Protein AF-A0A2E8DVC2-F1 (afdb_monomer_lite)

Radius of gyration: 15.43 Å; chains: 1; bounding box: 39×32×42 Å

Structure (mmCIF, N/CA/C/O backbone):
data_AF-A0A2E8DVC2-F1
#
_entry.id   AF-A0A2E8DVC2-F1
#
loop_
_atom_site.group_PDB
_atom_site.id
_atom_site.type_symbol
_atom_site.label_atom_id
_atom_site.label_alt_id
_atom_site.label_comp_id
_atom_site.label_asym_id
_atom_site.label_entity_id
_atom_site.label_seq_id
_atom_site.pdbx_PDB_ins_code
_atom_site.Cartn_x
_atom_site.Cartn_y
_atom_site.Cartn_z
_atom_site.occupancy
_atom_site.B_iso_or_equiv
_atom_site.auth_seq_id
_atom_site.auth_comp_id
_atom_site.auth_asym_id
_atom_site.auth_atom_id
_atom_site.pdbx_PDB_model_num
ATOM 1 N N . MET A 1 1 ? 10.268 17.163 4.697 1.00 72.25 1 MET A N 1
ATOM 2 C CA . MET A 1 1 ? 10.217 16.649 3.312 1.00 72.25 1 MET A CA 1
ATOM 3 C C . MET A 1 1 ? 11.087 15.404 3.249 1.00 72.25 1 MET A C 1
ATOM 5 O O . MET A 1 1 ? 12.127 15.398 3.893 1.00 72.25 1 MET A O 1
ATOM 9 N N . ALA A 1 2 ? 10.655 14.353 2.560 1.00 76.56 2 ALA A N 1
ATOM 10 C CA . ALA A 1 2 ? 11.420 13.127 2.371 1.00 76.56 2 ALA A CA 1
ATOM 11 C C . ALA A 1 2 ? 12.437 13.307 1.234 1.00 76.56 2 ALA A C 1
ATOM 13 O O . ALA A 1 2 ? 12.102 13.813 0.166 1.00 76.56 2 ALA A O 1
ATOM 14 N N . HIS A 1 3 ? 13.681 12.885 1.466 1.00 83.00 3 HIS A N 1
ATOM 15 C CA . HIS A 1 3 ? 14.782 13.042 0.507 1.00 83.00 3 HIS A CA 1
ATOM 16 C C . HIS A 1 3 ? 14.941 11.849 -0.455 1.00 83.00 3 HIS A C 1
ATOM 18 O O . HIS A 1 3 ? 15.688 11.948 -1.422 1.00 83.00 3 HIS A O 1
ATOM 24 N N . SER A 1 4 ? 14.232 10.742 -0.208 1.00 84.88 4 SER A N 1
ATOM 25 C CA . SER A 1 4 ? 14.214 9.528 -1.038 1.00 84.88 4 SER A CA 1
ATOM 26 C C . SER A 1 4 ? 12.850 8.834 -0.949 1.00 84.88 4 SER A C 1
ATOM 28 O O . SER A 1 4 ? 12.018 9.207 -0.114 1.00 84.88 4 SER A O 1
ATOM 30 N N . ASP A 1 5 ? 12.617 7.829 -1.797 1.00 83.62 5 ASP A N 1
ATOM 31 C CA . ASP A 1 5 ? 11.399 7.023 -1.763 1.00 83.62 5 ASP A CA 1
ATOM 32 C C . ASP A 1 5 ? 11.320 6.121 -0.522 1.00 83.62 5 ASP A C 1
ATOM 34 O O . ASP A 1 5 ? 12.320 5.670 0.033 1.00 83.62 5 ASP A O 1
ATOM 38 N N . THR A 1 6 ? 10.091 5.857 -0.086 1.00 87.56 6 THR A N 1
ATOM 39 C CA . THR A 1 6 ? 9.765 4.902 0.975 1.00 87.56 6 THR A CA 1
ATOM 40 C C . THR A 1 6 ? 9.349 3.571 0.360 1.00 87.56 6 THR A C 1
ATOM 42 O O . THR A 1 6 ? 8.615 3.527 -0.622 1.00 87.56 6 THR A O 1
ATOM 45 N N . GLY A 1 7 ? 9.777 2.464 0.954 1.00 85.44 7 GLY A N 1
ATOM 46 C CA . GLY A 1 7 ? 9.418 1.125 0.500 1.00 85.44 7 GLY A CA 1
ATOM 47 C C . GLY A 1 7 ? 10.578 0.153 0.671 1.00 85.44 7 GLY A C 1
ATOM 48 O O . GLY A 1 7 ? 11.669 0.565 1.070 1.00 85.44 7 GLY A O 1
ATOM 49 N N . PRO A 1 8 ? 10.377 -1.144 0.384 1.00 80.50 8 PRO A N 1
ATOM 50 C CA . PRO A 1 8 ? 11.505 -2.069 0.335 1.00 80.50 8 PRO A CA 1
ATOM 51 C C . PRO A 1 8 ? 12.511 -1.535 -0.682 1.00 80.50 8 PRO A C 1
ATOM 53 O O . PRO A 1 8 ? 12.054 -1.068 -1.716 1.00 80.50 8 PRO A O 1
ATOM 56 N N . HIS A 1 9 ? 13.820 -1.567 -0.407 1.00 77.69 9 HIS A N 1
ATOM 57 C CA . HIS A 1 9 ? 14.855 -1.026 -1.303 1.00 77.69 9 HIS A CA 1
ATOM 58 C C . HIS A 1 9 ? 15.643 -2.143 -1.994 1.00 77.69 9 HIS A C 1
ATOM 60 O O . HIS A 1 9 ? 15.544 -2.286 -3.207 1.00 77.69 9 HIS A O 1
ATOM 66 N N . HIS A 1 10 ? 16.334 -2.967 -1.204 1.00 66.50 10 HIS A N 1
ATOM 67 C CA . HIS A 1 10 ? 17.205 -4.053 -1.653 1.00 66.50 10 HIS A CA 1
ATOM 68 C C . HIS A 1 10 ? 16.681 -5.389 -1.090 1.00 66.50 10 HIS A C 1
ATOM 70 O O . HIS A 1 10 ? 16.283 -5.444 0.078 1.00 66.50 10 HIS A O 1
ATOM 76 N N . ARG A 1 11 ? 16.728 -6.459 -1.901 1.00 75.44 11 ARG A N 1
ATOM 77 C CA . ARG A 1 11 ? 16.247 -7.832 -1.616 1.00 75.44 11 ARG A CA 1
ATOM 78 C C . ARG A 1 11 ? 14.723 -7.983 -1.562 1.00 75.44 11 ARG A C 1
ATOM 80 O O . ARG A 1 11 ? 13.974 -7.016 -1.497 1.00 75.44 11 ARG A O 1
ATOM 87 N N . TRP A 1 12 ? 14.281 -9.240 -1.552 1.00 81.81 12 TRP A N 1
ATOM 88 C CA . TRP A 1 12 ? 12.876 -9.633 -1.499 1.00 81.81 12 TRP A CA 1
ATOM 89 C C . TRP A 1 12 ? 12.308 -9.529 -0.078 1.00 81.81 12 TRP A C 1
ATOM 91 O O . TRP A 1 12 ? 12.586 -10.361 0.787 1.00 81.81 12 TRP A O 1
ATOM 101 N N . SER A 1 13 ? 11.484 -8.509 0.164 1.00 89.06 13 SER A N 1
ATOM 102 C CA . SER A 1 13 ? 10.748 -8.336 1.418 1.00 89.06 13 SER A CA 1
ATOM 103 C C . SER A 1 13 ? 9.274 -8.718 1.244 1.00 89.06 13 SER A C 1
ATOM 105 O O . SER A 1 13 ? 8.635 -8.299 0.277 1.00 89.06 13 SER A O 1
ATOM 107 N N . VAL A 1 14 ? 8.684 -9.430 2.211 1.00 91.25 14 VAL A N 1
ATOM 108 C CA . VAL A 1 14 ? 7.289 -9.920 2.144 1.00 91.25 14 VAL A CA 1
ATOM 109 C C . VAL A 1 14 ? 6.391 -9.351 3.242 1.00 91.25 14 VAL A C 1
ATOM 111 O O . VAL A 1 14 ? 6.905 -8.861 4.241 1.00 91.25 14 VAL A O 1
ATOM 114 N N . ALA A 1 15 ? 5.071 -9.371 3.032 1.00 92.00 15 ALA A N 1
ATOM 115 C CA . ALA A 1 15 ? 4.047 -9.216 4.078 1.00 92.00 15 ALA A CA 1
ATOM 116 C C . ALA A 1 15 ? 4.159 -7.950 4.959 1.00 92.00 15 ALA A C 1
ATOM 118 O O . ALA A 1 15 ? 3.874 -7.987 6.154 1.00 92.00 15 ALA A O 1
ATOM 119 N N . THR A 1 16 ? 4.577 -6.813 4.389 1.00 95.56 16 THR A N 1
ATOM 120 C CA . THR A 1 16 ? 4.612 -5.539 5.132 1.00 95.56 16 THR A CA 1
ATOM 121 C C . THR A 1 16 ? 3.317 -4.772 4.920 1.00 95.56 16 THR A C 1
ATOM 123 O O . THR A 1 16 ? 2.921 -4.532 3.775 1.00 95.56 16 THR A O 1
ATOM 126 N N . LEU A 1 17 ? 2.715 -4.351 6.030 1.00 96.94 17 LEU A N 1
ATOM 127 C CA . LEU A 1 17 ? 1.598 -3.420 6.070 1.00 96.94 17 LEU A CA 1
ATOM 128 C C . LEU A 1 17 ? 2.121 -1.992 6.278 1.00 96.94 17 LEU A C 1
ATOM 130 O O . LEU A 1 17 ? 2.804 -1.714 7.260 1.00 96.94 17 LEU A O 1
ATOM 134 N N . PHE A 1 18 ? 1.763 -1.093 5.366 1.00 97.50 18 PHE A N 1
ATOM 135 C CA . PHE A 1 18 ? 1.829 0.350 5.564 1.00 97.50 18 PHE A CA 1
ATOM 136 C C . PHE A 1 18 ? 0.418 0.814 5.923 1.00 97.50 18 PHE A C 1
ATOM 138 O O . PHE A 1 18 ? -0.460 0.819 5.062 1.00 97.50 18 PHE A O 1
ATOM 145 N N . ASP A 1 19 ? 0.188 1.154 7.190 1.00 97.88 19 ASP A N 1
ATOM 146 C CA . ASP A 1 19 ? -1.131 1.549 7.691 1.00 97.88 19 ASP A CA 1
ATOM 147 C C . ASP A 1 19 ? -1.175 3.055 7.959 1.00 97.88 19 ASP A C 1
ATOM 149 O O . ASP A 1 19 ? -0.518 3.550 8.874 1.00 97.88 19 ASP A O 1
ATOM 153 N N . ASN A 1 20 ? -1.926 3.788 7.132 1.00 96.81 20 ASN A N 1
ATOM 154 C CA . ASN A 1 20 ? -2.112 5.237 7.223 1.00 96.81 20 ASN A CA 1
ATOM 155 C C . ASN A 1 20 ? -0.796 6.052 7.236 1.00 96.81 20 ASN A C 1
ATOM 157 O O . ASN A 1 20 ? -0.675 7.064 7.927 1.00 96.81 20 ASN A O 1
ATOM 161 N N . VAL A 1 21 ? 0.204 5.612 6.465 1.00 97.19 21 VAL A N 1
ATOM 162 C CA . VAL A 1 21 ? 1.511 6.282 6.351 1.00 97.19 21 VAL A CA 1
ATOM 163 C C . VAL A 1 21 ? 1.415 7.499 5.428 1.00 97.19 21 VAL A C 1
ATOM 165 O O . VAL A 1 21 ? 0.879 7.396 4.325 1.00 97.19 21 VAL A O 1
ATOM 168 N N . VAL A 1 22 ? 1.984 8.632 5.851 1.00 96.94 22 VAL A N 1
ATOM 169 C CA . VAL A 1 22 ? 2.055 9.878 5.069 1.00 96.94 22 VAL A CA 1
ATOM 170 C C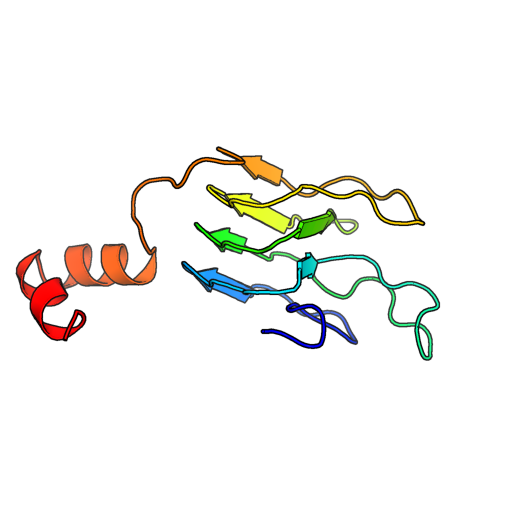 . VAL A 1 22 ? 3.514 10.220 4.762 1.00 96.94 22 VAL A C 1
ATOM 172 O O . VAL A 1 22 ? 4.314 10.435 5.672 1.00 96.94 22 VAL A O 1
ATOM 175 N N . VAL A 1 23 ? 3.863 10.294 3.477 1.00 96.12 23 VAL A N 1
ATOM 176 C CA . VAL A 1 23 ? 5.196 10.660 2.978 1.00 96.12 23 VAL A CA 1
ATOM 177 C C . VAL A 1 23 ? 5.123 11.998 2.244 1.00 96.12 23 VAL A C 1
ATOM 179 O O . VAL A 1 23 ? 4.706 12.082 1.092 1.00 96.12 23 VAL A O 1
ATOM 182 N N . ASN A 1 24 ? 5.579 13.062 2.902 1.00 93.75 24 ASN A N 1
ATOM 183 C CA . ASN A 1 24 ? 5.605 14.409 2.326 1.00 93.75 24 ASN A CA 1
ATOM 184 C C . ASN A 1 24 ? 6.886 14.638 1.517 1.00 93.75 24 ASN A C 1
ATOM 186 O O . ASN A 1 24 ? 7.974 14.538 2.084 1.00 93.75 24 ASN A O 1
ATOM 190 N N . GLY A 1 25 ? 6.790 15.037 0.247 1.00 89.25 25 GLY A N 1
ATOM 191 C CA . GLY A 1 25 ? 7.957 15.398 -0.575 1.00 89.25 25 GLY A CA 1
ATOM 192 C C . GLY A 1 25 ? 8.548 14.266 -1.423 1.00 89.25 25 GLY A C 1
ATOM 193 O O . GLY A 1 25 ? 9.580 14.471 -2.055 1.00 89.25 25 GLY A O 1
ATOM 194 N N . ASN A 1 26 ? 7.974 13.054 -1.386 1.00 92.62 26 ASN A N 1
ATOM 195 C CA . ASN A 1 26 ? 8.486 11.921 -2.163 1.00 92.62 26 ASN A CA 1
ATOM 196 C C . ASN A 1 26 ? 7.424 10.825 -2.400 1.00 92.62 26 ASN A C 1
ATOM 198 O O . ASN A 1 26 ? 6.222 11.077 -2.308 1.00 92.62 26 ASN A O 1
ATOM 202 N N . ALA A 1 27 ? 7.862 9.613 -2.746 1.00 95.00 27 ALA A N 1
ATOM 203 C CA . ALA A 1 27 ? 7.028 8.498 -3.176 1.00 95.00 27 ALA A CA 1
ATOM 204 C C . ALA A 1 27 ? 7.008 7.313 -2.196 1.00 95.00 27 ALA A C 1
ATOM 206 O O . ALA A 1 27 ? 7.941 7.133 -1.413 1.00 95.00 27 ALA A O 1
ATOM 207 N N . ILE A 1 28 ? 5.983 6.458 -2.307 1.00 95.75 28 ILE A N 1
ATOM 208 C CA . ILE A 1 28 ? 6.010 5.092 -1.761 1.00 95.75 28 ILE A CA 1
ATOM 209 C C . ILE A 1 28 ? 6.046 4.096 -2.924 1.00 95.75 28 ILE A C 1
ATOM 211 O O . ILE A 1 28 ? 5.103 4.024 -3.715 1.00 95.75 28 ILE A O 1
ATOM 215 N N . ASN A 1 29 ? 7.116 3.307 -3.023 1.00 94.06 29 ASN A N 1
ATOM 216 C CA . ASN A 1 29 ? 7.343 2.399 -4.143 1.00 94.06 29 ASN A CA 1
ATOM 217 C C . ASN A 1 29 ? 7.517 0.946 -3.691 1.00 94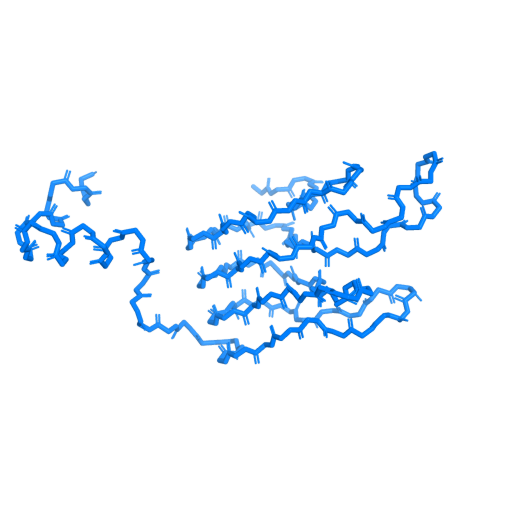.06 29 ASN A C 1
ATOM 219 O O . ASN A 1 29 ? 8.370 0.616 -2.867 1.00 94.06 29 ASN A O 1
ATOM 223 N N . VAL A 1 30 ? 6.761 0.055 -4.326 1.00 93.50 30 VAL A N 1
ATOM 224 C CA . VAL A 1 30 ? 6.923 -1.397 -4.273 1.00 93.50 30 VAL A CA 1
ATOM 225 C C . VAL A 1 30 ? 7.077 -1.878 -5.710 1.00 93.50 30 VAL A C 1
ATOM 227 O O . VAL A 1 30 ? 6.095 -2.079 -6.424 1.00 93.50 30 VAL A O 1
ATOM 230 N N . GLN A 1 31 ? 8.324 -1.990 -6.155 1.00 90.12 31 GLN A N 1
ATOM 231 C CA . GLN A 1 31 ? 8.658 -2.132 -7.569 1.00 90.12 31 GLN A CA 1
ATOM 232 C C . GLN A 1 31 ? 9.811 -3.107 -7.793 1.00 90.12 31 GLN A C 1
ATOM 234 O O . GLN A 1 31 ? 10.606 -3.380 -6.891 1.00 90.12 31 GLN A O 1
ATOM 239 N N . ASP A 1 32 ? 9.910 -3.585 -9.024 1.00 87.62 32 ASP A N 1
ATOM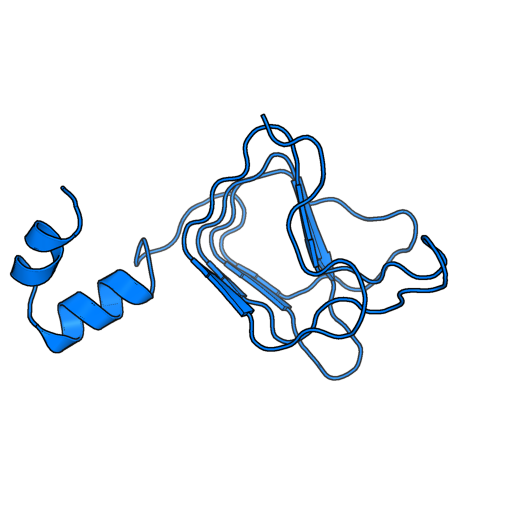 240 C CA . ASP A 1 32 ? 11.116 -4.192 -9.558 1.00 87.62 32 ASP A CA 1
ATOM 241 C C . ASP A 1 32 ? 12.166 -3.100 -9.825 1.00 87.62 32 ASP A C 1
ATOM 243 O O . ASP A 1 32 ? 11.964 -2.184 -10.637 1.00 87.62 32 ASP A O 1
ATOM 247 N N . ARG A 1 33 ? 13.280 -3.170 -9.094 1.00 83.06 33 ARG A N 1
ATOM 248 C CA . ARG A 1 33 ? 14.402 -2.235 -9.199 1.00 83.06 33 ARG A CA 1
ATOM 249 C C . ARG A 1 33 ? 15.459 -2.654 -10.219 1.00 83.06 33 ARG A C 1
ATOM 251 O O . ARG A 1 33 ? 16.279 -1.803 -10.545 1.00 83.06 33 ARG A O 1
ATOM 258 N N . GLN A 1 34 ? 15.376 -3.862 -10.786 1.00 78.81 34 GLN A N 1
ATOM 259 C CA . GLN A 1 34 ? 16.270 -4.370 -11.840 1.00 78.81 34 GLN A CA 1
ATOM 260 C C . GLN A 1 34 ? 17.752 -4.081 -11.571 1.00 78.81 34 GLN A C 1
ATOM 262 O O . GLN A 1 34 ? 18.265 -4.528 -10.552 1.00 78.81 34 GLN A O 1
ATOM 267 N N . ASP A 1 35 ? 18.419 -3.370 -12.477 1.00 66.31 35 ASP A N 1
ATOM 268 C CA . ASP A 1 35 ? 19.848 -3.065 -12.524 1.00 66.31 35 ASP A CA 1
ATOM 269 C C . ASP A 1 35 ? 20.255 -1.863 -11.664 1.00 66.31 35 ASP A C 1
ATOM 271 O O . ASP A 1 35 ? 21.418 -1.468 -11.664 1.00 66.31 35 ASP A O 1
ATOM 275 N N . LEU A 1 36 ? 19.328 -1.270 -10.908 1.00 61.84 36 LEU A N 1
ATOM 276 C CA . LEU A 1 36 ? 19.699 -0.215 -9.973 1.00 61.84 36 LEU A CA 1
ATOM 277 C C . LEU A 1 36 ? 20.605 -0.764 -8.874 1.00 61.84 36 LEU A C 1
ATOM 279 O O . LEU A 1 36 ? 20.297 -1.773 -8.242 1.00 61.84 36 LEU A O 1
ATOM 283 N N . GLY A 1 37 ? 21.719 -0.067 -8.643 1.00 63.03 37 GLY A N 1
ATOM 284 C CA . GLY A 1 37 ? 22.744 -0.499 -7.699 1.00 63.03 37 GLY A CA 1
ATOM 285 C C . GLY A 1 37 ? 23.522 -1.705 -8.228 1.00 63.03 37 GLY A C 1
ATOM 286 O O . GLY A 1 37 ? 24.140 -1.628 -9.285 1.00 63.03 37 GLY A O 1
ATOM 287 N N . THR A 1 38 ? 23.521 -2.807 -7.477 1.00 59.12 38 THR A N 1
ATOM 288 C CA . THR A 1 38 ? 24.228 -4.057 -7.827 1.00 59.12 38 THR A CA 1
ATOM 289 C C . THR A 1 38 ? 23.325 -5.117 -8.467 1.00 59.12 38 THR A C 1
ATOM 291 O O . THR A 1 38 ? 23.769 -6.244 -8.668 1.00 59.12 38 THR A O 1
ATOM 294 N N . GLY A 1 39 ? 22.069 -4.779 -8.775 1.00 58.56 39 GLY A N 1
ATOM 295 C CA . GLY A 1 39 ? 21.060 -5.723 -9.257 1.00 58.56 39 GLY A CA 1
ATOM 296 C C . GLY A 1 39 ? 20.095 -6.141 -8.146 1.00 58.56 39 GLY A C 1
ATOM 297 O O . GLY A 1 39 ? 20.278 -7.179 -7.516 1.00 58.56 39 GLY A O 1
ATOM 298 N N . ASP A 1 40 ? 19.055 -5.336 -7.918 1.00 67.56 40 ASP A N 1
ATOM 299 C CA . ASP A 1 40 ? 18.120 -5.503 -6.796 1.00 67.56 40 ASP A CA 1
ATOM 300 C C . ASP A 1 40 ? 16.869 -6.323 -7.161 1.00 67.56 40 ASP A C 1
ATOM 302 O O . ASP A 1 40 ? 16.254 -6.936 -6.284 1.00 67.56 40 ASP A O 1
ATOM 306 N N . GLY A 1 41 ? 16.489 -6.350 -8.446 1.00 82.44 41 GLY A N 1
ATOM 307 C CA . GLY A 1 41 ? 15.313 -7.084 -8.926 1.00 82.44 41 GLY A CA 1
ATOM 308 C C . GLY A 1 41 ? 14.021 -6.723 -8.175 1.00 82.44 41 GLY A C 1
ATOM 309 O O . GLY A 1 41 ? 13.792 -5.573 -7.789 1.00 82.44 41 GLY A O 1
ATOM 310 N N . TRP A 1 42 ? 13.151 -7.710 -7.947 1.00 85.50 42 TRP A N 1
ATOM 311 C CA . TRP A 1 42 ? 11.906 -7.519 -7.198 1.00 85.50 42 TRP A CA 1
ATOM 312 C C . TRP A 1 42 ? 12.160 -7.245 -5.711 1.00 85.50 42 TRP A C 1
ATOM 314 O O . TRP A 1 42 ? 12.534 -8.144 -4.958 1.00 85.50 42 TRP A O 1
ATOM 324 N N . ALA A 1 43 ? 11.864 -6.020 -5.266 1.00 83.81 43 ALA A N 1
ATOM 325 C CA . ALA A 1 43 ? 12.105 -5.616 -3.881 1.00 83.81 43 ALA A CA 1
ATOM 326 C C . ALA A 1 43 ? 10.963 -5.995 -2.912 1.00 83.81 43 ALA A C 1
ATOM 328 O O . ALA A 1 43 ? 11.165 -6.096 -1.700 1.00 83.81 43 ALA A O 1
ATOM 329 N N . GLY A 1 44 ? 9.735 -6.202 -3.402 1.00 87.88 44 GLY A N 1
ATOM 330 C CA . GLY A 1 44 ? 8.585 -6.414 -2.521 1.00 87.88 44 GLY A CA 1
ATOM 331 C C . GLY A 1 44 ? 7.468 -7.279 -3.085 1.00 87.88 44 GLY A C 1
ATOM 332 O O . GLY A 1 44 ? 7.030 -7.086 -4.219 1.00 87.88 44 GLY A O 1
ATOM 333 N N . ALA A 1 45 ? 6.959 -8.169 -2.235 1.00 92.31 45 ALA A N 1
ATOM 334 C CA . ALA A 1 45 ? 5.799 -9.013 -2.499 1.00 92.31 45 ALA A CA 1
ATOM 335 C C . ALA A 1 45 ? 4.833 -9.038 -1.309 1.00 92.31 45 ALA A C 1
ATOM 337 O O . ALA A 1 45 ? 5.244 -8.858 -0.163 1.00 92.31 45 ALA A O 1
ATOM 338 N N . GLN A 1 46 ? 3.545 -9.274 -1.573 1.00 95.44 46 GLN A N 1
ATOM 339 C CA . GLN A 1 46 ? 2.502 -9.299 -0.539 1.00 95.44 46 GLN A CA 1
ATOM 340 C C . GLN A 1 46 ? 2.499 -8.042 0.343 1.00 95.44 46 GLN A C 1
ATOM 342 O O . GLN A 1 46 ? 2.334 -8.111 1.557 1.00 95.44 46 GLN A O 1
ATOM 347 N N . LYS A 1 47 ? 2.741 -6.875 -0.260 1.00 96.19 47 LYS A N 1
ATOM 348 C CA . LYS A 1 47 ? 2.680 -5.582 0.426 1.00 96.19 47 LYS A CA 1
ATOM 349 C C . LYS A 1 47 ? 1.253 -5.065 0.433 1.00 96.19 47 LYS A C 1
ATOM 351 O O . LYS A 1 47 ? 0.575 -5.147 -0.588 1.00 96.19 47 LYS A O 1
ATOM 356 N N . VAL A 1 48 ? 0.830 -4.485 1.550 1.00 98.12 48 VAL A N 1
ATOM 357 C CA . VAL A 1 48 ? -0.455 -3.790 1.658 1.00 98.12 48 VAL A CA 1
ATOM 358 C C . VAL A 1 48 ? -0.185 -2.353 2.056 1.00 98.12 48 VAL A C 1
ATOM 360 O O . VAL A 1 48 ? 0.383 -2.093 3.112 1.00 98.12 48 VAL A O 1
ATOM 363 N N . LEU A 1 49 ? -0.580 -1.423 1.197 1.00 98.56 49 LEU A N 1
ATOM 364 C CA . LEU A 1 49 ? -0.644 -0.009 1.513 1.00 98.56 49 LEU A CA 1
ATOM 365 C C . LEU A 1 49 ? -2.110 0.316 1.775 1.00 98.56 49 LEU A C 1
ATOM 367 O O . LEU A 1 49 ? -2.930 0.275 0.858 1.00 98.56 49 LEU A O 1
ATOM 371 N N . TRP A 1 50 ? -2.429 0.604 3.031 1.00 98.69 50 TRP A N 1
ATOM 372 C CA . TRP A 1 50 ? -3.768 0.946 3.484 1.00 98.69 50 TRP A CA 1
ATOM 373 C C . TRP A 1 50 ? -3.818 2.434 3.797 1.00 98.69 50 TRP A C 1
ATOM 375 O O . TRP A 1 50 ? -3.059 2.918 4.637 1.00 98.69 50 TRP A O 1
ATOM 385 N N . ASN A 1 51 ? -4.680 3.177 3.105 1.00 98.44 51 ASN A N 1
ATOM 386 C CA . ASN A 1 51 ? -4.896 4.600 3.345 1.00 98.44 51 ASN A CA 1
ATOM 387 C C . ASN A 1 51 ? -3.595 5.426 3.385 1.00 98.44 51 ASN A C 1
ATOM 389 O O . ASN A 1 51 ? -3.462 6.340 4.188 1.00 98.44 51 ASN A O 1
ATOM 393 N N . CYS A 1 52 ? -2.602 5.117 2.553 1.00 98.44 52 CYS A N 1
ATOM 394 C CA . CYS A 1 52 ? -1.335 5.860 2.550 1.00 98.44 52 CYS A CA 1
ATOM 395 C C . CYS A 1 52 ? -1.394 7.121 1.674 1.00 98.44 52 CYS A C 1
ATOM 397 O O . CYS A 1 52 ? -2.136 7.172 0.692 1.00 98.44 52 CYS A O 1
ATOM 399 N N . GLU A 1 53 ? -0.569 8.114 1.991 1.00 98.50 53 GLU A N 1
ATOM 400 C CA . GLU A 1 53 ? -0.425 9.350 1.218 1.00 98.50 53 GLU A CA 1
ATOM 401 C C . GLU A 1 53 ? 1.033 9.571 0.831 1.00 98.50 53 GLU A C 1
ATOM 403 O O . GLU A 1 53 ? 1.936 9.392 1.647 1.00 98.50 53 GLU A O 1
ATOM 408 N N . ALA A 1 54 ? 1.263 9.947 -0.422 1.00 97.94 54 ALA A N 1
ATOM 409 C CA . ALA A 1 54 ? 2.574 10.321 -0.939 1.00 97.94 54 ALA A CA 1
ATOM 410 C C . ALA A 1 54 ? 2.404 11.200 -2.182 1.00 97.94 54 ALA A C 1
ATOM 412 O O . ALA A 1 54 ? 1.331 11.234 -2.783 1.00 97.94 54 ALA A O 1
ATOM 413 N N . GLU A 1 55 ? 3.460 11.867 -2.647 1.00 97.25 55 GLU A N 1
ATOM 414 C CA . GLU A 1 55 ? 3.378 12.599 -3.918 1.00 97.25 55 GLU A CA 1
ATOM 415 C C . GLU A 1 55 ? 3.135 11.656 -5.097 1.00 97.25 55 GLU A C 1
ATOM 417 O O . GLU A 1 55 ? 2.437 11.994 -6.061 1.00 97.25 55 GLU A O 1
ATOM 422 N N . SER A 1 56 ? 3.720 10.456 -5.035 1.00 96.94 56 SER A N 1
ATOM 423 C CA . SER A 1 56 ? 3.500 9.424 -6.037 1.00 96.94 56 SER A CA 1
ATOM 424 C C . SER A 1 56 ? 3.723 8.007 -5.531 1.00 96.94 56 SER A C 1
ATOM 426 O O . SER A 1 56 ? 4.303 7.789 -4.472 1.00 96.94 56 SER A O 1
ATOM 428 N N . PHE A 1 57 ? 3.267 7.048 -6.328 1.00 97.19 57 PHE A N 1
ATOM 429 C CA . PHE A 1 57 ? 3.365 5.630 -6.041 1.00 97.19 57 PHE A CA 1
ATOM 430 C C . PHE A 1 57 ? 3.729 4.846 -7.295 1.00 97.19 57 PHE A C 1
ATOM 432 O O . PHE A 1 57 ? 3.121 5.050 -8.349 1.00 97.19 57 PHE A O 1
ATOM 439 N N . VAL A 1 58 ? 4.638 3.887 -7.141 1.00 95.50 58 VAL A N 1
ATOM 440 C CA . VAL A 1 58 ? 4.857 2.795 -8.094 1.00 95.50 58 VAL A CA 1
ATOM 441 C C . VAL A 1 58 ? 4.595 1.487 -7.358 1.00 95.50 58 VAL A C 1
ATOM 443 O O . VAL A 1 58 ? 5.413 1.063 -6.548 1.00 95.50 58 VAL A O 1
ATOM 446 N N . ILE A 1 59 ? 3.451 0.851 -7.618 1.00 95.88 59 ILE A N 1
ATOM 447 C CA . ILE A 1 59 ? 3.046 -0.403 -6.964 1.00 95.88 59 ILE A CA 1
ATOM 448 C C . ILE A 1 59 ? 2.868 -1.462 -8.042 1.00 95.88 59 ILE A C 1
ATOM 450 O O . ILE A 1 59 ? 1.890 -1.434 -8.791 1.00 95.88 59 ILE A O 1
ATOM 454 N N . GLN A 1 60 ? 3.828 -2.376 -8.134 1.00 95.12 60 GLN A N 1
ATOM 455 C CA . GLN A 1 60 ? 3.909 -3.395 -9.179 1.00 95.12 60 GLN A CA 1
ATOM 456 C C . GLN A 1 60 ? 3.577 -4.786 -8.639 1.00 95.12 60 GLN A C 1
ATOM 458 O O . GLN A 1 60 ? 3.775 -5.066 -7.456 1.00 95.12 60 GLN A O 1
ATOM 463 N N . ARG A 1 61 ? 3.091 -5.663 -9.519 1.00 94.69 61 ARG A N 1
ATOM 464 C CA . ARG A 1 61 ? 2.785 -7.065 -9.233 1.00 94.69 61 ARG A CA 1
ATOM 465 C C . ARG A 1 61 ? 3.992 -7.956 -9.572 1.00 94.69 61 ARG A C 1
ATOM 467 O O . ARG A 1 61 ? 4.283 -8.118 -10.758 1.00 94.69 61 ARG A O 1
ATOM 474 N N . PRO A 1 62 ? 4.696 -8.530 -8.580 1.00 92.19 62 PRO A N 1
ATOM 475 C CA . PRO A 1 62 ? 5.732 -9.529 -8.832 1.00 92.19 62 PRO A CA 1
ATOM 476 C C . PRO A 1 62 ? 5.142 -10.837 -9.382 1.00 92.19 62 PRO A C 1
ATOM 478 O O . PRO A 1 62 ? 3.978 -11.145 -9.117 1.00 92.19 62 PRO A O 1
ATOM 481 N N . PRO A 1 63 ? 5.934 -11.666 -10.086 1.00 90.31 63 PRO A N 1
ATOM 482 C CA . PRO A 1 63 ? 5.530 -13.023 -10.434 1.00 90.31 63 PRO A CA 1
ATOM 483 C C . PRO A 1 63 ? 5.060 -13.780 -9.189 1.00 90.31 63 PRO A C 1
ATOM 485 O O . PRO A 1 63 ? 5.739 -13.760 -8.164 1.00 90.31 63 PRO A O 1
ATOM 488 N N . THR A 1 64 ? 3.918 -14.467 -9.280 1.00 89.81 64 THR A N 1
ATOM 489 C CA . THR A 1 64 ? 3.340 -15.340 -8.229 1.00 89.81 64 THR A CA 1
ATOM 490 C C . THR A 1 64 ? 2.858 -14.657 -6.942 1.00 89.81 64 THR A C 1
ATOM 492 O O . THR A 1 64 ? 2.325 -15.334 -6.065 1.00 89.81 64 THR A O 1
ATOM 495 N N . ALA A 1 65 ? 2.977 -13.335 -6.811 1.00 93.94 65 ALA A N 1
ATOM 496 C CA . ALA A 1 65 ? 2.510 -12.608 -5.632 1.00 93.94 65 ALA A CA 1
ATOM 497 C C . ALA A 1 65 ? 1.766 -11.324 -6.015 1.00 93.94 65 ALA A C 1
ATOM 499 O O . ALA A 1 65 ? 1.767 -10.903 -7.167 1.00 93.94 65 ALA A O 1
ATOM 500 N N . GLN A 1 66 ? 1.096 -10.706 -5.043 1.00 95.56 66 GLN A N 1
ATOM 501 C CA . GLN A 1 66 ? 0.295 -9.506 -5.266 1.00 95.56 66 GLN A CA 1
ATOM 502 C C . GLN A 1 66 ? 0.659 -8.418 -4.265 1.00 95.56 66 GLN A C 1
ATOM 504 O O . GLN A 1 66 ? 0.852 -8.707 -3.090 1.00 95.56 66 GLN A O 1
ATOM 509 N N . ASN A 1 67 ? 0.733 -7.176 -4.729 1.00 97.38 67 ASN A N 1
ATOM 510 C CA . ASN A 1 67 ? 0.850 -5.995 -3.878 1.00 97.38 67 ASN A CA 1
ATOM 511 C C . ASN A 1 67 ? -0.442 -5.182 -3.991 1.00 97.38 67 ASN A C 1
ATOM 513 O O . ASN A 1 67 ? -1.058 -5.158 -5.055 1.00 97.38 67 ASN A O 1
ATOM 517 N N . TYR A 1 68 ? -0.848 -4.523 -2.911 1.00 98.31 68 TYR A N 1
ATOM 518 C CA . TYR A 1 68 ? -2.141 -3.856 -2.787 1.00 98.31 68 TYR A CA 1
ATOM 519 C C . TYR A 1 68 ? -1.955 -2.390 -2.403 1.00 98.31 68 TYR A C 1
ATOM 521 O O . TYR A 1 68 ? -1.172 -2.076 -1.506 1.00 98.31 68 TYR A O 1
ATOM 529 N N . ALA A 1 69 ? -2.707 -1.508 -3.051 1.00 98.44 69 ALA A N 1
ATOM 530 C CA . ALA A 1 69 ? -2.848 -0.106 -2.685 1.00 98.44 69 ALA A CA 1
ATOM 531 C C . ALA A 1 69 ? -4.337 0.231 -2.556 1.00 98.44 69 ALA A C 1
ATOM 533 O O . ALA A 1 69 ? -5.056 0.323 -3.552 1.00 98.44 69 ALA A O 1
ATOM 534 N N . ILE A 1 70 ? -4.800 0.384 -1.318 1.00 98.75 70 ILE A N 1
ATOM 535 C CA . ILE A 1 70 ? -6.215 0.537 -0.976 1.00 98.75 70 ILE A CA 1
ATOM 536 C C . ILE A 1 70 ? -6.397 1.886 -0.287 1.00 98.75 70 ILE A C 1
ATOM 538 O O . ILE A 1 70 ? -5.773 2.161 0.735 1.00 98.75 70 ILE A O 1
ATOM 542 N N . GLY A 1 71 ? -7.220 2.754 -0.870 1.00 98.50 71 GLY A N 1
ATOM 543 C CA . GLY A 1 71 ? -7.498 4.088 -0.335 1.00 98.50 71 GLY A CA 1
ATOM 544 C C . GLY A 1 71 ? -6.319 5.070 -0.387 1.00 98.50 71 GLY A C 1
ATOM 545 O O . GLY A 1 71 ? -6.310 6.069 0.332 1.00 98.50 71 GLY A O 1
ATOM 546 N N . CYS A 1 72 ? -5.294 4.790 -1.200 1.00 98.62 72 CYS A N 1
ATOM 547 C CA . CYS A 1 72 ? -4.089 5.618 -1.289 1.00 98.62 72 CYS A CA 1
ATOM 548 C C . CYS A 1 72 ? -4.306 6.906 -2.100 1.00 98.62 72 CYS A C 1
ATOM 550 O O . CYS A 1 72 ? -4.882 6.860 -3.193 1.00 98.62 72 CYS A O 1
ATOM 552 N N . ILE A 1 73 ? -3.764 8.029 -1.613 1.00 98.56 73 ILE A N 1
ATOM 553 C CA . ILE A 1 73 ? -3.839 9.355 -2.253 1.00 98.56 73 ILE A CA 1
ATOM 554 C C . ILE A 1 73 ? -2.447 9.807 -2.702 1.00 98.56 73 ILE A C 1
ATOM 556 O O . ILE A 1 73 ? -1.532 9.925 -1.894 1.00 98.56 73 ILE A O 1
ATOM 560 N N . GLY A 1 74 ? -2.306 10.081 -3.998 1.00 97.81 74 GLY A N 1
ATOM 561 C CA . GLY A 1 74 ? -1.081 10.554 -4.647 1.00 97.81 74 GLY A CA 1
ATOM 562 C C . GLY A 1 74 ? -1.070 10.180 -6.123 1.00 97.81 74 GLY A C 1
ATOM 563 O O . GLY A 1 74 ? -1.995 9.532 -6.602 1.00 97.81 74 GLY A O 1
ATOM 564 N N . LYS A 1 75 ? -0.037 10.558 -6.879 1.00 97.50 75 LYS A N 1
ATOM 565 C CA . LYS A 1 75 ? 0.023 10.216 -8.311 1.00 97.50 75 LYS A CA 1
ATOM 566 C C . LYS A 1 75 ? 0.426 8.754 -8.511 1.00 97.50 75 LYS A C 1
ATOM 568 O O . LYS A 1 75 ? 1.541 8.373 -8.159 1.00 97.50 75 LYS A O 1
ATOM 573 N N . LYS A 1 76 ? -0.415 7.946 -9.153 1.00 95.44 76 LYS A N 1
ATOM 574 C CA . LYS A 1 76 ? 0.011 6.644 -9.685 1.00 95.44 76 LYS A CA 1
ATOM 575 C C . LYS A 1 76 ? 0.971 6.863 -10.860 1.00 95.44 76 LYS A C 1
ATOM 577 O O . LYS A 1 76 ? 0.611 7.531 -11.827 1.00 95.44 76 LYS A O 1
ATOM 582 N N . LYS A 1 77 ? 2.192 6.337 -10.764 1.00 93.06 77 LYS A N 1
ATOM 583 C CA . LYS A 1 77 ? 3.226 6.457 -11.799 1.00 93.06 77 LYS A CA 1
ATOM 584 C C . LYS A 1 77 ? 3.606 5.088 -12.343 1.00 93.06 77 LYS A C 1
ATOM 586 O O . LYS A 1 77 ? 3.704 4.117 -11.596 1.00 93.06 77 LYS A O 1
ATOM 591 N N . ASP A 1 78 ? 3.900 5.060 -13.634 1.00 85.38 78 ASP A N 1
ATOM 592 C CA . ASP A 1 78 ? 4.663 3.975 -14.234 1.00 85.38 78 ASP A CA 1
ATOM 593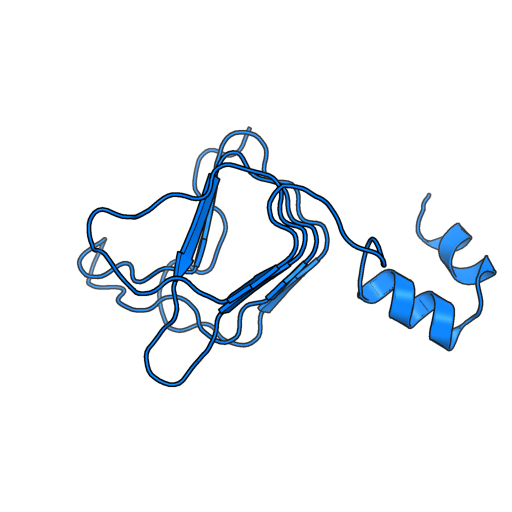 C C . ASP A 1 78 ? 6.161 4.238 -14.050 1.00 85.38 78 ASP A C 1
ATOM 595 O O . ASP A 1 78 ? 6.610 5.382 -13.921 1.00 85.38 78 ASP A O 1
ATOM 599 N N . ARG A 1 79 ? 6.948 3.164 -14.056 1.00 80.12 79 ARG A N 1
ATOM 600 C CA . ARG A 1 79 ? 8.410 3.233 -14.056 1.00 80.12 79 ARG A CA 1
ATOM 601 C C . ARG A 1 79 ? 8.952 3.070 -15.475 1.00 80.12 79 ARG A C 1
ATOM 603 O O . ARG A 1 79 ? 8.240 2.579 -16.348 1.00 80.12 79 ARG A O 1
ATOM 610 N N . THR A 1 80 ? 10.232 3.399 -15.678 1.00 72.69 80 THR A N 1
ATOM 611 C CA . THR A 1 80 ? 10.977 3.178 -16.935 1.00 72.69 80 THR A CA 1
ATOM 612 C C . THR A 1 80 ? 10.735 1.785 -17.512 1.00 72.69 80 THR A C 1
ATOM 614 O O . THR A 1 80 ? 10.503 1.631 -18.707 1.00 72.69 80 THR A O 1
ATOM 617 N N . TYR A 1 81 ? 10.705 0.778 -16.641 1.00 74.06 81 TYR A N 1
ATOM 618 C CA . TYR A 1 81 ? 10.343 -0.577 -17.010 1.00 74.06 81 TYR A CA 1
ATOM 619 C C . TYR A 1 81 ? 8.903 -0.871 -16.615 1.00 74.06 81 TYR A C 1
ATOM 621 O O . TYR A 1 81 ? 8.553 -0.927 -15.430 1.00 74.06 81 TYR A O 1
ATOM 629 N N . LYS A 1 82 ? 8.074 -1.082 -17.634 1.00 82.25 82 LYS A N 1
ATOM 630 C CA . LYS A 1 82 ? 6.665 -1.406 -17.456 1.00 82.25 82 LYS A CA 1
ATOM 631 C C . LYS A 1 82 ? 6.536 -2.818 -16.892 1.00 82.25 82 LYS A C 1
ATOM 633 O O . LYS A 1 82 ? 6.847 -3.803 -17.557 1.00 82.25 82 LYS A O 1
ATOM 638 N N . ARG A 1 83 ? 6.070 -2.899 -15.650 1.00 90.25 83 ARG A N 1
ATOM 639 C CA . ARG A 1 83 ? 5.561 -4.124 -15.032 1.00 90.25 83 ARG A CA 1
ATOM 640 C C . ARG A 1 83 ? 4.061 -3.984 -14.852 1.00 90.25 83 ARG A C 1
ATOM 642 O O . ARG A 1 83 ? 3.524 -2.876 -14.872 1.00 90.25 83 ARG A O 1
ATOM 649 N N . GLU A 1 84 ? 3.393 -5.107 -14.653 1.00 92.88 84 GLU A N 1
ATOM 650 C CA . GLU A 1 84 ? 1.992 -5.088 -14.267 1.00 92.88 84 GLU A CA 1
ATOM 651 C C . GLU A 1 84 ? 1.824 -4.342 -12.944 1.00 92.88 84 GLU A C 1
ATOM 653 O O . GLU A 1 84 ? 2.644 -4.457 -12.029 1.00 92.88 84 GLU A O 1
ATOM 658 N N . ASN A 1 85 ? 0.754 -3.563 -12.849 1.00 95.00 85 ASN A N 1
ATOM 659 C CA . ASN A 1 85 ? 0.403 -2.897 -11.608 1.00 95.00 85 ASN A CA 1
ATOM 660 C C . ASN A 1 85 ? -0.068 -3.927 -10.573 1.00 95.00 85 ASN A C 1
ATOM 662 O O . ASN A 1 85 ? -0.708 -4.922 -10.917 1.00 95.00 85 ASN A O 1
ATOM 666 N N . GLY A 1 86 ? 0.205 -3.640 -9.301 1.00 96.38 86 GLY A N 1
ATOM 667 C CA . GLY A 1 86 ? -0.471 -4.299 -8.189 1.00 96.38 86 GLY A CA 1
ATOM 668 C C . GLY A 1 86 ? -1.980 -4.039 -8.213 1.00 96.38 86 GLY A C 1
ATOM 669 O O . GLY A 1 86 ? -2.502 -3.330 -9.077 1.00 96.38 86 GLY A O 1
ATOM 670 N N . TYR A 1 87 ? -2.698 -4.598 -7.248 1.00 98.00 87 TYR A N 1
ATOM 671 C CA . TYR A 1 87 ? -4.116 -4.318 -7.069 1.00 98.00 87 TYR A CA 1
ATOM 672 C C . TYR A 1 87 ? -4.322 -2.912 -6.498 1.00 98.00 87 TYR A C 1
ATOM 674 O O . TYR A 1 87 ? -3.639 -2.509 -5.556 1.00 98.00 87 TYR A O 1
ATOM 682 N N . TRP A 1 88 ? -5.282 -2.181 -7.060 1.00 98.38 88 TRP A N 1
ATOM 683 C CA . TRP A 1 88 ? -5.657 -0.841 -6.621 1.00 98.38 88 TRP A CA 1
ATOM 684 C C . TRP A 1 88 ? -7.146 -0.793 -6.317 1.00 98.38 88 TRP A C 1
ATOM 686 O O . TRP A 1 88 ? -7.953 -1.211 -7.144 1.00 98.38 88 TRP A O 1
ATOM 696 N N . GLU A 1 89 ? -7.502 -0.202 -5.184 1.00 98.50 89 GLU A N 1
ATOM 697 C CA . GLU A 1 89 ? -8.889 0.027 -4.792 1.00 98.50 89 GLU A CA 1
ATOM 698 C C . GLU A 1 89 ? -9.043 1.424 -4.195 1.00 98.50 89 GLU A C 1
ATOM 700 O O . GLU A 1 89 ? -8.202 1.876 -3.418 1.00 98.50 89 GLU A O 1
ATOM 705 N N . SER A 1 90 ? -10.112 2.129 -4.579 1.00 98.25 90 SER A N 1
ATOM 706 C CA . SER A 1 90 ? -10.415 3.486 -4.098 1.00 98.25 90 SER A CA 1
ATOM 707 C C . SER A 1 90 ? -9.229 4.468 -4.216 1.00 98.25 90 SER A C 1
ATOM 709 O O . SER A 1 90 ? -8.950 5.258 -3.316 1.00 98.25 90 SER A O 1
ATOM 711 N N . HIS A 1 91 ? -8.480 4.426 -5.322 1.00 98.25 91 HIS A N 1
ATOM 712 C CA . HIS A 1 91 ? -7.369 5.358 -5.532 1.00 98.25 91 HIS A CA 1
ATOM 713 C C . HIS A 1 91 ? -7.846 6.820 -5.508 1.00 98.25 91 HIS A C 1
ATOM 715 O O . HIS A 1 91 ? -8.841 7.162 -6.144 1.00 98.25 91 HIS A O 1
ATOM 721 N N . GLY A 1 92 ? -7.130 7.682 -4.784 1.00 98.19 92 GLY A N 1
ATOM 722 C CA . GLY A 1 92 ? -7.489 9.090 -4.605 1.00 98.19 92 GLY A CA 1
ATOM 723 C C . GLY A 1 92 ? -8.531 9.342 -3.511 1.00 98.19 92 GLY A C 1
ATOM 724 O O .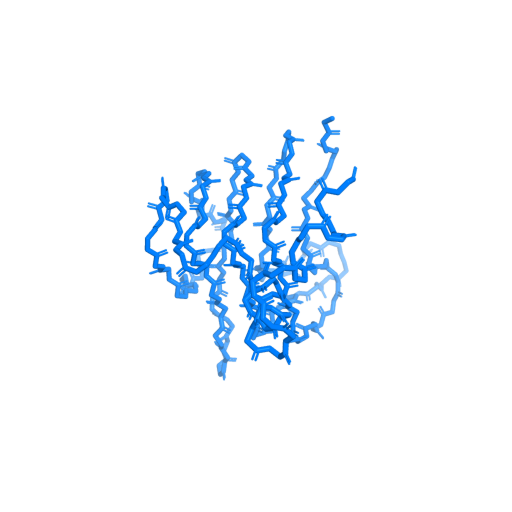 GLY A 1 92 ? -8.860 10.498 -3.259 1.00 98.19 92 GLY A O 1
ATOM 725 N N . LYS A 1 93 ? -9.026 8.297 -2.831 1.00 98.31 93 LYS A N 1
ATOM 726 C CA . LYS A 1 93 ? -10.014 8.425 -1.754 1.00 98.31 93 LYS A CA 1
ATOM 727 C C . LYS A 1 93 ? -9.769 7.407 -0.639 1.00 98.31 93 LYS A C 1
ATOM 729 O O . LYS A 1 93 ? -9.886 6.208 -0.867 1.00 98.31 93 LYS A O 1
ATOM 734 N N . LYS A 1 94 ? -9.525 7.887 0.583 1.00 98.25 94 LYS A N 1
ATOM 735 C CA . LYS A 1 94 ? -9.407 7.041 1.785 1.00 98.25 94 LYS A CA 1
ATOM 736 C C . LYS A 1 94 ? -10.653 6.170 1.982 1.00 98.25 94 LYS A C 1
ATOM 738 O O . LYS A 1 94 ? -11.774 6.612 1.724 1.00 98.25 94 LYS A O 1
ATOM 743 N N . VAL A 1 95 ? -10.445 4.959 2.483 1.00 98.50 95 VAL A N 1
ATOM 744 C CA . VAL A 1 95 ? -11.499 4.006 2.854 1.00 98.50 95 VAL A CA 1
ATOM 745 C C . VAL A 1 95 ? -11.637 3.902 4.375 1.00 98.50 95 VAL A C 1
ATOM 747 O O . VAL A 1 95 ? -10.736 4.285 5.122 1.00 98.50 95 VAL A O 1
ATOM 750 N N . THR A 1 96 ? -12.763 3.367 4.843 1.00 96.81 96 THR A N 1
ATOM 751 C CA . THR A 1 96 ? -12.973 3.015 6.256 1.00 96.81 96 THR A CA 1
ATOM 752 C C . THR A 1 96 ? -12.627 1.535 6.456 1.00 96.81 96 THR A C 1
ATOM 754 O O . THR A 1 96 ? -13.021 0.725 5.619 1.00 96.81 96 THR A O 1
ATOM 757 N N . PRO A 1 97 ? -11.939 1.149 7.548 1.00 96.94 97 PRO A N 1
ATOM 758 C CA . PRO A 1 97 ? -11.466 1.993 8.652 1.00 96.94 97 PRO A CA 1
ATOM 759 C C . PRO A 1 97 ? -10.250 2.857 8.292 1.00 96.94 97 PRO A C 1
ATOM 761 O O . PRO A 1 97 ? -9.475 2.515 7.402 1.00 96.94 97 PRO A O 1
ATOM 764 N N . ARG A 1 98 ? -10.036 3.956 9.040 1.00 95.06 98 ARG A N 1
ATOM 765 C CA . ARG A 1 98 ? -8.850 4.821 8.863 1.00 95.06 98 ARG A CA 1
ATOM 766 C C . ARG A 1 98 ? -7.534 4.054 9.012 1.00 95.06 98 ARG A C 1
ATOM 768 O O . ARG A 1 98 ? -6.588 4.348 8.292 1.00 95.06 98 ARG A O 1
ATOM 775 N N . SER A 1 99 ? -7.508 3.087 9.926 1.00 96.62 99 SER A N 1
ATOM 776 C CA . SER A 1 99 ? -6.379 2.214 10.226 1.00 96.62 99 SER A CA 1
ATOM 777 C C . SER A 1 99 ? -6.899 0.822 10.560 1.00 96.62 99 SER A C 1
ATOM 779 O O . SER A 1 99 ? -7.904 0.687 11.267 1.00 96.62 99 SER A O 1
ATOM 781 N N . LEU A 1 100 ? -6.209 -0.202 10.063 1.00 96.94 100 LEU A N 1
ATOM 782 C CA . LEU A 1 100 ? -6.521 -1.593 10.386 1.00 96.94 100 LEU A CA 1
ATOM 783 C C . LEU A 1 100 ? -6.203 -1.902 11.851 1.00 96.94 100 LEU A C 1
ATOM 785 O O . LEU A 1 100 ? -6.995 -2.572 12.511 1.00 96.94 100 LEU A O 1
ATOM 789 N N . TYR A 1 101 ? -5.106 -1.356 12.384 1.00 95.38 101 TYR A N 1
ATOM 790 C CA . TYR A 1 101 ? -4.763 -1.508 13.800 1.00 95.38 101 TYR A CA 1
ATOM 791 C C . TYR A 1 101 ? -5.841 -0.917 14.717 1.00 95.38 101 TYR A C 1
ATOM 793 O O . TYR A 1 101 ? -6.287 -1.576 15.653 1.00 95.38 101 TYR A O 1
ATOM 801 N N . PHE A 1 102 ? -6.311 0.301 14.433 1.00 95.69 102 PHE A N 1
ATOM 802 C CA . PHE A 1 102 ? -7.374 0.912 15.237 1.00 95.69 102 PHE A CA 1
ATOM 803 C C . PHE A 1 102 ? -8.672 0.125 15.169 1.00 95.69 102 PHE A C 1
ATOM 805 O O . PHE A 1 102 ? -9.324 -0.037 16.197 1.00 95.69 102 PHE A O 1
ATOM 812 N N . LYS A 1 103 ? -9.017 -0.425 14.001 1.00 96.50 103 LYS A N 1
ATOM 813 C CA . LYS A 1 103 ? -10.194 -1.283 13.905 1.00 96.50 103 LYS A CA 1
ATOM 814 C C . LYS A 1 103 ? -10.050 -2.544 14.760 1.00 96.50 103 LYS A C 1
ATOM 816 O O . LYS A 1 103 ? -10.949 -2.866 15.522 1.00 96.50 103 LYS A O 1
ATOM 821 N N . GLN A 1 104 ? -8.892 -3.200 14.711 1.00 96.12 104 GLN A N 1
ATOM 822 C CA . GLN A 1 104 ? -8.610 -4.362 15.559 1.00 96.12 104 GLN A CA 1
ATOM 823 C C . GLN A 1 104 ? -8.648 -4.026 17.057 1.00 96.12 104 GLN A C 1
ATOM 825 O O . GLN A 1 104 ? -9.105 -4.837 17.861 1.00 96.12 104 GLN A O 1
ATOM 830 N N . LEU A 1 105 ? -8.154 -2.849 17.447 1.00 95.25 105 LEU A N 1
ATOM 831 C CA . LEU A 1 105 ? -8.175 -2.399 18.836 1.00 95.25 105 LEU A CA 1
ATOM 832 C C . LEU A 1 105 ? -9.606 -2.151 19.326 1.00 95.25 105 LEU A C 1
ATOM 834 O O . LEU A 1 105 ? -9.972 -2.665 20.383 1.00 95.25 105 LEU A O 1
ATOM 838 N N . GLU A 1 106 ? -10.402 -1.427 18.537 1.00 95.62 106 GLU A N 1
ATOM 839 C CA . GLU A 1 106 ? -11.824 -1.186 18.790 1.00 95.62 106 GLU A CA 1
ATOM 840 C C . GLU A 1 106 ? -12.597 -2.504 18.902 1.00 95.62 106 GLU A C 1
ATOM 842 O O . GLU A 1 106 ? -13.320 -2.705 19.872 1.00 95.62 106 GLU A O 1
ATOM 847 N N . ASP A 1 107 ? -12.408 -3.432 17.961 1.00 96.81 107 ASP A N 1
ATOM 848 C CA . ASP A 1 107 ? -13.109 -4.721 17.969 1.00 96.81 107 ASP A CA 1
ATOM 849 C C . ASP A 1 107 ? -12.739 -5.571 19.198 1.00 96.81 107 ASP A C 1
ATOM 851 O O . ASP A 1 107 ? -13.560 -6.340 19.696 1.00 96.81 107 ASP A O 1
ATOM 855 N N . ARG A 1 108 ? -11.510 -5.426 19.716 1.00 96.81 108 ARG A N 1
ATOM 856 C CA . ARG A 1 108 ? -11.028 -6.173 20.886 1.00 96.81 108 ARG A CA 1
ATOM 857 C C . ARG A 1 108 ? -11.457 -5.561 22.218 1.00 96.81 108 ARG A C 1
ATOM 859 O O . ARG A 1 108 ? -11.683 -6.309 23.165 1.00 96.81 108 ARG A O 1
ATOM 866 N N . LEU A 1 109 ? -11.482 -4.233 22.326 1.00 96.00 109 LEU A N 1
ATOM 867 C CA . LEU A 1 109 ? -11.606 -3.519 23.607 1.00 96.00 109 LEU A CA 1
ATOM 868 C C . LEU A 1 109 ? -12.804 -2.557 23.681 1.00 96.00 109 LEU A C 1
ATOM 870 O O . LEU A 1 109 ? -13.018 -1.941 24.722 1.00 96.00 109 LEU A O 1
ATOM 874 N N . GLY A 1 110 ? -13.579 -2.423 22.607 1.00 93.81 110 GLY A N 1
ATOM 875 C CA . GLY A 1 110 ? -14.663 -1.451 22.480 1.00 93.81 110 GLY A CA 1
ATOM 876 C C . GLY A 1 110 ? -14.188 -0.066 22.025 1.00 93.81 110 GLY A C 1
ATOM 877 O O . GLY A 1 110 ? -12.992 0.235 21.996 1.00 93.81 110 GLY A O 1
ATOM 878 N N . ALA A 1 111 ? -15.146 0.798 21.676 1.00 91.25 111 ALA A N 1
ATOM 879 C CA . ALA A 1 111 ? -14.895 2.122 21.095 1.00 91.25 111 ALA A CA 1
ATOM 880 C C . ALA A 1 111 ? -14.055 3.050 21.993 1.00 91.25 111 ALA A C 1
ATOM 882 O O . ALA A 1 111 ? -13.216 3.799 21.490 1.00 91.25 111 ALA A O 1
ATOM 883 N N . ASP A 1 112 ? -14.205 2.949 23.318 1.00 91.56 112 ASP A N 1
ATOM 884 C CA . ASP A 1 112 ? -13.479 3.788 24.282 1.00 91.56 112 ASP A CA 1
ATOM 885 C C . ASP A 1 112 ? -11.957 3.593 24.226 1.00 91.56 112 ASP A C 1
ATOM 887 O O . ASP A 1 112 ? -11.195 4.499 24.569 1.00 91.56 112 ASP A O 1
ATOM 891 N N . SER A 1 113 ? -11.496 2.436 23.739 1.00 86.69 113 SER A N 1
ATOM 892 C CA . SER A 1 113 ? -10.069 2.130 23.607 1.00 86.69 113 SER A CA 1
ATOM 893 C C . SER A 1 113 ? -9.328 3.066 22.649 1.00 86.69 113 SER A C 1
ATOM 895 O O . SER A 1 113 ? -8.130 3.293 22.824 1.00 86.69 113 SER A O 1
ATOM 897 N N . LEU A 1 114 ? -10.023 3.670 21.678 1.00 87.88 114 LEU A N 1
ATOM 898 C CA . LEU A 1 114 ? -9.428 4.614 20.730 1.00 87.88 114 LEU A CA 1
ATOM 899 C C . LEU A 1 114 ? -9.042 5.945 21.388 1.00 87.88 114 LEU A C 1
ATOM 901 O O . LEU A 1 114 ? -8.126 6.619 20.916 1.00 87.88 114 LEU A O 1
ATOM 905 N N . ASN A 1 115 ? -9.682 6.319 22.498 1.00 86.25 115 ASN A N 1
ATOM 906 C CA . ASN A 1 115 ? -9.369 7.557 23.217 1.00 86.25 115 ASN A CA 1
ATOM 907 C C . ASN A 1 115 ? -7.978 7.516 23.870 1.00 86.25 115 ASN A C 1
ATOM 909 O O . ASN A 1 115 ? -7.369 8.557 24.097 1.00 86.25 115 ASN A O 1
ATOM 913 N N . LEU A 1 116 ? -7.456 6.315 24.138 1.00 73.69 116 LEU A N 1
ATOM 914 C CA . LEU A 1 116 ? -6.153 6.108 24.776 1.00 73.69 116 LEU A CA 1
ATOM 915 C C . LEU A 1 116 ? -4.973 6.250 23.802 1.00 73.69 116 LEU A C 1
ATOM 917 O O . LEU A 1 116 ? -3.836 6.370 24.246 1.00 73.69 116 LEU A O 1
ATOM 921 N N . VAL A 1 117 ? -5.228 6.208 22.489 1.00 75.50 117 VAL A N 1
ATOM 922 C CA . VAL A 1 117 ? -4.187 6.166 21.439 1.00 75.50 117 VAL A CA 1
ATOM 923 C C . VAL A 1 117 ? -4.210 7.392 20.521 1.00 75.50 117 VAL A C 1
ATOM 925 O O . VAL A 1 117 ? -3.359 7.517 19.648 1.00 75.50 117 VAL A O 1
ATOM 928 N N . ASN A 1 118 ? -5.192 8.282 20.691 1.00 63.00 118 ASN A N 1
ATOM 929 C CA . ASN A 1 118 ? -5.326 9.534 19.938 1.00 63.00 118 ASN A CA 1
ATOM 930 C C . ASN A 1 118 ? -4.845 10.775 20.731 1.00 63.00 118 ASN A C 1
ATOM 932 O O . ASN A 1 118 ? -5.163 11.893 20.326 1.00 63.00 118 ASN A O 1
ATOM 936 N N . GLN A 1 119 ? -4.126 10.585 21.847 1.00 48.69 119 GLN A N 1
ATOM 937 C CA . G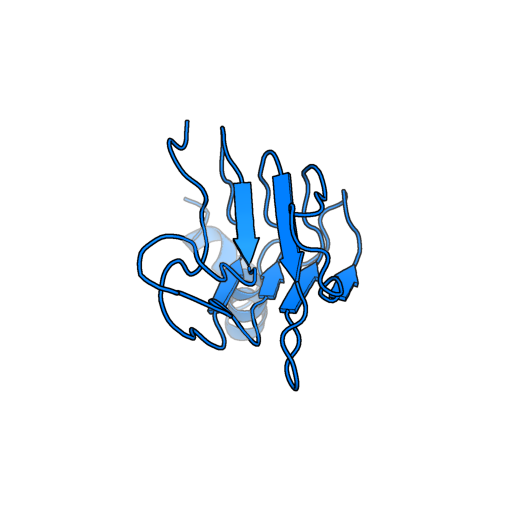LN A 1 119 ? -3.363 11.645 22.532 1.00 48.69 119 GLN A CA 1
ATOM 938 C C . GLN A 1 119 ? -2.007 11.841 21.851 1.00 48.69 119 GLN A C 1
ATOM 940 O O . GLN A 1 119 ? -1.576 13.010 21.750 1.00 48.69 119 GLN A O 1
#

Secondary structure (DSSP, 8-state):
--SS-BS--SS-EE--EEES-EEEEEEEEE-B-TTSTTT--B-EES-EEES-EEEEEEEB--TT---EEES-EEEE---SS---B-EEESTTS--SSS-HHHHHHHHHH-GGGGGGT--

Sequence (119 aa):
MAHSDTGPHHRWSVATLFDNVVVNGNAINVQDRQDLGTGDGWAGAQKVLWNCEAESFVIQRPPTAQNYAIGCIGKKKDRTYKRENGYWESHGKKVTPRSLYFKQLEDRLGADSLNLVNQ

Foldseek 3Di:
DDPEEAEQDAEEDEDDEAWAAEDEPAEHEQDQPAPPDPGRGGRYFHYEYALYEDQEYHAAHDPPGAHEYEQYEHHYDADPDDGHHGHYYNYNGHDPPSGPVLVVQCVVPNPVSVVVVVD

pLDDT: mean 89.83, std 10.65, range [48.69, 98.75]